Protein AF-A0A821FVT7-F1 (afdb_monomer_lite)

Radius of gyration: 19.62 Å; chains: 1; bounding box: 38×53×38 Å

Organism: NCBI:txid392030

Structure (mmCIF, N/CA/C/O backbone):
data_AF-A0A821FVT7-F1
#
_entry.id   AF-A0A821FVT7-F1
#
loop_
_atom_site.group_PDB
_atom_site.id
_atom_site.type_symbol
_atom_site.label_atom_id
_atom_site.label_alt_id
_atom_site.label_comp_id
_atom_site.label_asym_id
_atom_site.label_entity_id
_atom_site.label_seq_id
_atom_site.pdbx_PDB_ins_code
_atom_site.Cartn_x
_atom_site.Cartn_y
_atom_site.Cartn_z
_atom_site.occupancy
_atom_site.B_iso_or_equiv
_atom_site.auth_seq_id
_atom_site.auth_comp_id
_atom_site.auth_asym_id
_atom_site.auth_atom_id
_atom_site.pdbx_PDB_model_num
ATOM 1 N N . TYR A 1 1 ? 6.615 44.039 0.720 1.00 39.78 1 TYR A N 1
ATOM 2 C CA . TYR A 1 1 ? 7.406 43.144 1.595 1.00 39.78 1 TYR A CA 1
ATOM 3 C C . TYR A 1 1 ? 6.484 42.044 2.105 1.00 39.78 1 TYR A C 1
ATOM 5 O O . TYR A 1 1 ? 5.319 42.352 2.275 1.00 39.78 1 TYR A O 1
ATOM 13 N N . TYR A 1 2 ? 6.974 40.816 2.317 1.00 38.00 2 TYR A N 1
ATOM 14 C CA . TYR A 1 2 ? 6.233 39.607 2.764 1.00 38.00 2 TYR A CA 1
ATOM 15 C C . TYR A 1 2 ? 5.730 38.623 1.686 1.00 38.00 2 TYR A C 1
ATOM 17 O O . TYR A 1 2 ? 4.616 38.129 1.762 1.00 38.00 2 TYR A O 1
ATOM 25 N N . LEU A 1 3 ? 6.593 38.256 0.733 1.00 36.34 3 LEU A N 1
ATOM 26 C CA . LEU A 1 3 ? 6.469 36.989 -0.021 1.00 36.34 3 LEU A CA 1
ATOM 27 C C . LEU A 1 3 ? 7.668 36.040 0.194 1.00 36.34 3 LEU A C 1
ATOM 29 O O . LEU A 1 3 ? 7.681 34.935 -0.328 1.00 36.34 3 LEU A O 1
ATOM 33 N N . GLY A 1 4 ? 8.661 36.447 0.995 1.00 38.94 4 GLY A N 1
ATOM 34 C CA . GLY A 1 4 ? 9.930 35.725 1.176 1.00 38.94 4 GLY A CA 1
ATOM 35 C C . GLY A 1 4 ? 10.145 35.080 2.549 1.00 38.94 4 GLY A C 1
ATOM 36 O O . GLY A 1 4 ? 11.285 34.809 2.892 1.00 38.94 4 GLY A O 1
ATOM 37 N N . LYS A 1 5 ? 9.103 34.888 3.374 1.00 42.59 5 LYS A N 1
ATOM 38 C CA . LY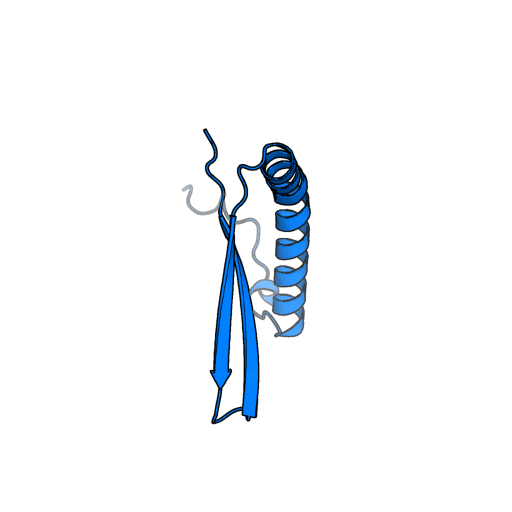S A 1 5 ? 9.254 34.283 4.719 1.00 42.59 5 LYS A CA 1
ATOM 39 C C . LYS A 1 5 ? 8.774 32.834 4.840 1.00 42.59 5 LYS A C 1
ATOM 41 O O . LYS A 1 5 ? 9.061 32.210 5.855 1.00 42.59 5 LYS A O 1
ATOM 46 N N . THR A 1 6 ? 8.079 32.295 3.838 1.00 48.06 6 THR A N 1
ATOM 47 C CA . THR A 1 6 ? 7.529 30.925 3.899 1.00 48.06 6 THR A CA 1
ATOM 48 C C . THR A 1 6 ? 8.438 29.881 3.250 1.00 48.06 6 THR A C 1
ATOM 50 O O . THR A 1 6 ? 8.273 28.692 3.494 1.00 48.06 6 THR A O 1
ATOM 53 N N . TYR A 1 7 ? 9.429 30.313 2.470 1.00 47.50 7 TYR A N 1
ATOM 54 C CA . TYR A 1 7 ? 10.419 29.437 1.855 1.00 47.50 7 TYR A CA 1
ATOM 55 C C . TYR A 1 7 ? 11.784 29.812 2.424 1.00 47.50 7 TYR A C 1
ATOM 57 O O . TYR A 1 7 ? 12.413 30.763 1.969 1.00 47.50 7 TYR A O 1
ATOM 65 N N . GLN A 1 8 ? 12.189 29.114 3.489 1.00 49.16 8 GLN A N 1
ATOM 66 C CA . GLN A 1 8 ? 13.585 29.086 3.927 1.00 49.16 8 GLN A CA 1
ATOM 67 C C . GLN A 1 8 ? 14.487 28.776 2.728 1.00 49.16 8 GLN A C 1
ATOM 69 O O . GLN A 1 8 ? 14.098 27.993 1.863 1.00 49.16 8 GLN A O 1
ATOM 74 N N . ASP A 1 9 ? 15.656 29.417 2.708 1.00 54.03 9 ASP A N 1
ATOM 75 C CA . ASP A 1 9 ? 16.692 29.385 1.673 1.00 54.03 9 ASP A CA 1
ATOM 76 C C . ASP A 1 9 ? 16.771 28.056 0.900 1.00 54.03 9 ASP A C 1
ATOM 78 O O . ASP A 1 9 ? 17.486 27.131 1.290 1.00 54.03 9 ASP A O 1
ATOM 82 N N . LEU A 1 10 ? 16.052 27.976 -0.224 1.00 54.25 10 LEU A N 1
ATOM 83 C CA . LEU A 1 10 ? 16.193 26.893 -1.193 1.00 54.25 10 LEU A CA 1
ATOM 84 C C . LEU A 1 10 ? 17.567 27.040 -1.842 1.00 54.25 10 LEU A C 1
ATOM 86 O O . LEU A 1 10 ? 17.819 27.985 -2.596 1.00 54.25 10 LEU A O 1
ATOM 90 N N . LYS A 1 11 ? 18.480 26.123 -1.527 1.00 53.03 11 LYS A N 1
ATOM 91 C CA . LYS A 1 11 ? 19.812 26.114 -2.131 1.00 53.03 11 LYS A CA 1
ATOM 92 C C . LYS A 1 11 ? 19.683 25.614 -3.566 1.00 53.03 11 LYS A C 1
ATOM 94 O O . LYS A 1 11 ? 18.836 24.783 -3.876 1.00 53.03 11 LYS A O 1
ATOM 99 N N . SER A 1 12 ? 20.557 26.065 -4.463 1.00 52.72 12 SER A N 1
ATOM 100 C CA . SER A 1 12 ? 20.583 25.598 -5.862 1.00 52.72 12 SER A CA 1
ATOM 101 C C . SER A 1 12 ? 20.738 24.073 -5.991 1.00 52.72 12 SER A C 1
ATOM 103 O O . SER A 1 12 ? 20.317 23.483 -6.982 1.0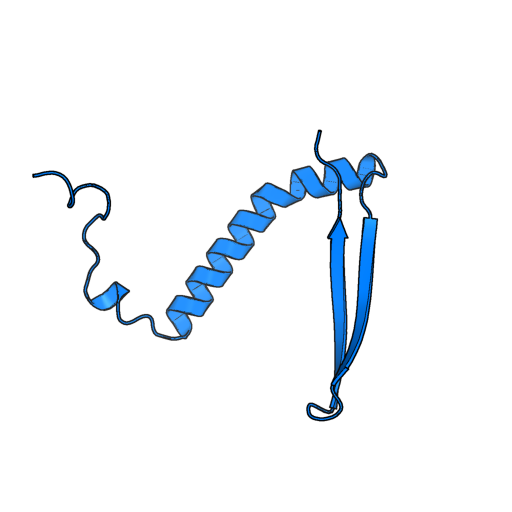0 52.72 12 SER A O 1
ATOM 105 N N . THR A 1 13 ? 21.279 23.419 -4.962 1.00 57.31 13 THR A N 1
ATOM 106 C CA . THR A 1 13 ? 21.359 21.960 -4.827 1.00 57.31 13 THR A CA 1
ATOM 107 C C . THR A 1 13 ? 20.009 21.282 -4.590 1.00 57.31 13 THR A C 1
ATOM 109 O O . THR A 1 13 ? 19.860 20.122 -4.956 1.00 57.31 13 THR A O 1
ATOM 112 N N . ASP A 1 14 ? 19.023 21.988 -4.031 1.00 53.25 14 ASP A N 1
ATOM 113 C CA . ASP A 1 14 ? 17.655 21.488 -3.832 1.00 53.25 14 ASP A CA 1
ATOM 114 C C . ASP A 1 14 ? 16.837 21.534 -5.135 1.00 53.25 14 ASP A C 1
ATOM 116 O O . ASP A 1 14 ? 15.829 20.846 -5.263 1.00 53.25 14 ASP A O 1
ATOM 120 N N . LEU A 1 15 ? 17.286 22.318 -6.125 1.00 54.66 15 LEU A N 1
ATOM 121 C CA . LEU A 1 15 ? 16.699 22.380 -7.469 1.00 54.66 15 LEU A CA 1
ATOM 122 C C . LEU A 1 15 ? 17.237 21.280 -8.394 1.00 54.66 15 LEU A C 1
ATOM 124 O O . LEU A 1 15 ? 16.562 20.870 -9.336 1.00 54.66 15 LEU A O 1
ATOM 128 N N . LEU A 1 16 ? 18.443 20.776 -8.119 1.00 53.47 16 LEU A N 1
ATOM 129 C CA . LEU A 1 16 ? 19.071 19.681 -8.857 1.00 53.47 16 LEU A CA 1
ATOM 130 C C . LEU A 1 16 ? 18.765 18.353 -8.162 1.00 53.47 16 LEU A C 1
ATOM 132 O O . LEU A 1 16 ? 19.655 17.672 -7.650 1.00 53.47 16 LEU A O 1
ATOM 136 N N . VAL A 1 17 ? 17.482 17.990 -8.104 1.00 54.09 17 VAL A N 1
ATOM 137 C CA . VAL A 1 17 ? 17.068 16.732 -7.480 1.00 54.09 17 VAL A CA 1
ATOM 138 C C . VAL A 1 17 ? 17.484 15.568 -8.380 1.00 54.09 17 VAL A C 1
ATOM 140 O O . VAL A 1 17 ? 16.803 15.199 -9.332 1.00 54.09 17 VAL A O 1
ATOM 143 N N . ILE A 1 18 ? 18.647 14.992 -8.085 1.00 58.38 18 ILE A N 1
ATOM 144 C CA . ILE A 1 18 ? 19.127 13.757 -8.710 1.00 58.38 18 ILE A CA 1
ATOM 145 C C . ILE A 1 18 ? 18.095 12.649 -8.407 1.00 58.38 18 ILE A C 1
ATOM 147 O O . ILE A 1 18 ? 17.537 12.644 -7.304 1.00 58.38 18 ILE A O 1
ATOM 151 N N . PRO A 1 19 ? 17.840 11.685 -9.317 1.00 61.47 19 PRO A N 1
ATOM 152 C CA . PRO A 1 19 ? 16.870 10.605 -9.092 1.00 61.47 19 PRO A CA 1
ATOM 153 C C . PRO A 1 19 ? 17.025 9.884 -7.742 1.00 61.47 19 PRO A C 1
ATOM 155 O O . PRO A 1 19 ? 16.043 9.464 -7.133 1.00 61.47 19 PRO A O 1
ATOM 158 N N . THR A 1 20 ? 18.252 9.807 -7.221 1.00 69.62 20 THR A N 1
ATOM 159 C CA . THR A 1 20 ? 18.562 9.249 -5.899 1.00 69.62 20 THR A CA 1
ATOM 160 C C . THR A 1 20 ? 18.015 10.090 -4.741 1.00 69.62 20 THR A C 1
ATOM 162 O O . THR A 1 20 ? 17.529 9.526 -3.763 1.00 69.62 20 THR A O 1
ATOM 165 N N . THR A 1 21 ? 18.052 11.420 -4.833 1.00 70.81 21 THR A N 1
ATOM 166 C CA . THR A 1 21 ? 17.482 12.332 -3.828 1.00 70.81 21 THR A CA 1
ATOM 167 C C . THR A 1 21 ? 15.955 12.299 -3.865 1.00 70.81 21 THR A C 1
ATOM 169 O O . THR A 1 21 ? 15.333 12.233 -2.808 1.00 70.81 21 THR A O 1
ATOM 172 N N . MET A 1 22 ? 15.340 12.245 -5.057 1.00 69.69 22 MET A N 1
ATOM 173 C CA . MET A 1 22 ? 13.885 12.059 -5.184 1.00 69.69 22 MET A CA 1
ATOM 174 C C . MET A 1 22 ? 13.439 10.748 -4.536 1.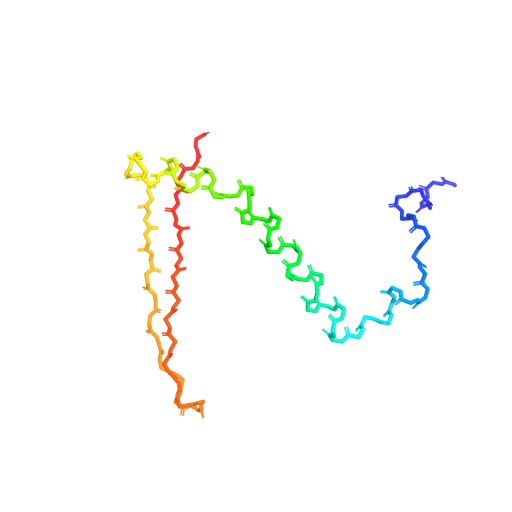00 69.69 22 MET A C 1
ATOM 176 O O . MET A 1 22 ? 12.541 10.757 -3.699 1.00 69.69 22 MET A O 1
ATOM 180 N N . ALA A 1 23 ? 14.106 9.635 -4.857 1.00 75.56 23 ALA A N 1
ATOM 181 C CA . ALA A 1 23 ? 13.788 8.332 -4.281 1.00 75.56 23 ALA A CA 1
ATOM 182 C C . ALA A 1 23 ? 13.920 8.327 -2.748 1.00 75.56 23 ALA A C 1
ATOM 184 O O . ALA A 1 23 ? 13.035 7.825 -2.057 1.00 75.56 23 ALA A O 1
ATOM 185 N N . LYS A 1 24 ? 14.981 8.942 -2.202 1.00 79.50 24 LYS A N 1
ATOM 186 C CA . LYS A 1 24 ? 15.171 9.085 -0.748 1.00 79.50 24 LYS A CA 1
ATOM 187 C C . LYS A 1 24 ? 14.055 9.898 -0.095 1.00 79.50 24 LYS A C 1
ATOM 189 O O . LYS A 1 24 ? 13.515 9.462 0.918 1.00 79.50 24 LYS A O 1
ATOM 194 N N . ASN A 1 25 ? 13.688 11.038 -0.677 1.00 81.38 25 ASN A N 1
ATOM 195 C CA . ASN A 1 25 ? 12.627 11.893 -0.144 1.00 81.38 25 ASN A CA 1
ATOM 196 C C . ASN A 1 25 ? 11.264 11.190 -0.196 1.00 81.38 25 ASN A C 1
ATOM 198 O O . ASN A 1 25 ? 10.512 11.239 0.775 1.00 81.38 25 ASN A O 1
ATOM 202 N N . VAL A 1 26 ? 10.967 10.480 -1.290 1.00 83.12 26 VAL A N 1
ATOM 203 C CA . VAL A 1 26 ? 9.749 9.667 -1.417 1.00 83.12 26 VAL A CA 1
ATOM 204 C C . VAL A 1 26 ? 9.726 8.564 -0.361 1.00 83.12 26 VAL A C 1
ATOM 206 O O . VAL A 1 26 ? 8.711 8.396 0.307 1.00 83.12 26 VAL A O 1
ATOM 209 N N . HIS A 1 27 ? 10.837 7.860 -0.133 1.00 83.69 27 HIS A N 1
ATOM 210 C CA . HIS A 1 27 ? 10.909 6.854 0.930 1.00 83.69 27 HIS A CA 1
ATOM 211 C C . HIS A 1 27 ? 10.677 7.444 2.322 1.00 83.69 27 HIS A C 1
ATOM 213 O O . HIS A 1 27 ? 9.883 6.901 3.085 1.00 83.69 27 HIS A O 1
ATOM 219 N N . GLN A 1 28 ? 11.310 8.572 2.647 1.00 87.31 28 GLN A N 1
ATOM 220 C CA . GLN A 1 28 ? 11.103 9.239 3.9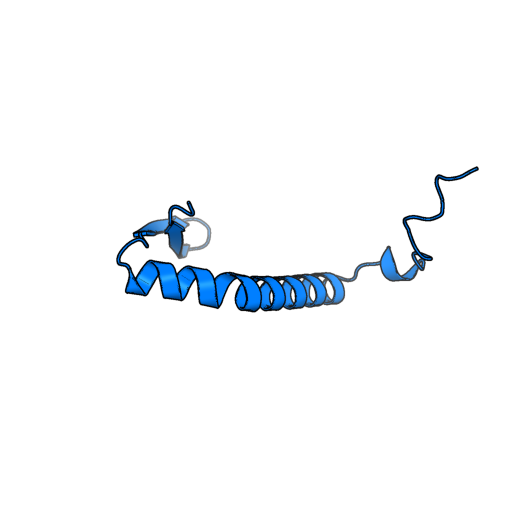36 1.00 87.31 28 GLN A CA 1
ATOM 221 C C . GLN A 1 28 ? 9.645 9.671 4.132 1.00 87.31 28 GLN A C 1
ATOM 223 O O . GLN A 1 28 ? 9.096 9.512 5.223 1.00 87.31 28 GLN A O 1
ATOM 228 N N . LEU A 1 29 ? 9.002 10.184 3.079 1.00 87.81 29 LEU A N 1
ATOM 229 C CA . LEU A 1 29 ? 7.580 10.519 3.105 1.00 87.81 29 LEU A CA 1
ATOM 230 C C . LEU A 1 29 ? 6.722 9.275 3.340 1.00 87.81 29 LEU A C 1
ATOM 232 O O . LEU A 1 29 ? 5.868 9.300 4.222 1.00 87.81 29 LEU A O 1
ATOM 236 N N . VAL A 1 30 ? 6.971 8.182 2.614 1.00 87.12 30 VAL A N 1
ATOM 237 C CA . VAL A 1 30 ? 6.233 6.919 2.769 1.00 87.12 30 VAL A CA 1
ATOM 238 C C . VAL A 1 30 ? 6.329 6.388 4.197 1.00 87.12 30 VAL A C 1
ATOM 240 O O . VAL A 1 30 ? 5.297 6.069 4.782 1.00 87.12 30 VAL A O 1
ATOM 243 N N . GLU A 1 31 ? 7.522 6.343 4.795 1.00 91.81 31 GLU A N 1
ATOM 244 C CA . GLU A 1 31 ? 7.675 5.866 6.176 1.00 91.81 31 GLU A CA 1
ATOM 245 C C . GLU A 1 31 ? 6.957 6.769 7.185 1.00 91.81 31 GLU A C 1
ATOM 247 O O . GLU A 1 31 ? 6.330 6.281 8.127 1.00 91.81 31 GLU A O 1
ATOM 252 N N . ARG A 1 32 ? 6.974 8.091 6.966 1.00 91.44 32 ARG A N 1
ATOM 253 C CA . ARG A 1 32 ? 6.238 9.039 7.810 1.00 91.44 32 ARG A CA 1
ATOM 254 C C . ARG A 1 32 ? 4.725 8.857 7.693 1.00 91.44 32 ARG A C 1
ATOM 256 O O . ARG A 1 32 ? 4.031 8.891 8.702 1.00 91.44 32 ARG A O 1
ATOM 263 N N . TYR A 1 33 ? 4.197 8.674 6.486 1.00 88.94 33 TYR A N 1
ATOM 264 C CA . TYR A 1 33 ? 2.770 8.405 6.308 1.00 88.94 33 TYR A CA 1
ATOM 265 C C . TYR A 1 33 ? 2.382 7.046 6.886 1.00 88.94 33 TYR A C 1
ATOM 267 O O . TYR A 1 33 ? 1.333 6.940 7.513 1.00 88.94 33 TYR A O 1
ATOM 275 N N . ARG A 1 34 ? 3.237 6.026 6.744 1.00 89.94 34 ARG A N 1
ATOM 276 C CA . ARG A 1 34 ? 2.994 4.701 7.318 1.00 89.94 34 ARG A CA 1
ATOM 277 C C . ARG A 1 34 ? 2.881 4.769 8.836 1.00 89.94 34 ARG A C 1
ATOM 279 O O . ARG A 1 34 ? 1.916 4.239 9.366 1.00 89.94 34 ARG A O 1
ATOM 286 N N . SER A 1 35 ? 3.796 5.451 9.526 1.00 91.94 35 SER A N 1
ATOM 287 C CA . SER A 1 35 ? 3.731 5.561 10.990 1.00 91.94 35 SER A CA 1
ATOM 288 C C . SER A 1 35 ? 2.498 6.325 11.485 1.00 91.94 35 SER A C 1
ATOM 290 O O . SER A 1 35 ? 1.964 5.993 12.540 1.00 91.94 35 SER A O 1
ATOM 292 N N . LEU A 1 36 ? 2.007 7.302 10.714 1.00 90.38 36 LEU A N 1
ATOM 293 C CA . LEU A 1 36 ? 0.775 8.038 11.021 1.00 90.38 36 LEU A CA 1
ATOM 294 C C . LEU A 1 36 ? -0.495 7.216 10.755 1.00 90.38 36 LEU A C 1
ATOM 296 O O . LEU A 1 36 ? -1.428 7.253 11.550 1.00 90.38 36 LEU A O 1
ATOM 300 N N . LEU A 1 37 ? -0.542 6.489 9.635 1.00 89.75 37 LEU A N 1
ATOM 301 C CA . LEU A 1 37 ? -1.725 5.743 9.200 1.00 89.75 37 LEU A CA 1
ATOM 302 C C . LEU A 1 37 ? -1.844 4.371 9.864 1.00 89.75 37 LEU A C 1
ATOM 304 O O . LEU A 1 37 ? -2.956 3.886 10.029 1.00 89.75 37 LEU A O 1
ATOM 308 N N . GLN A 1 38 ? -0.732 3.742 10.249 1.00 92.31 38 GLN A N 1
ATOM 309 C CA . GLN A 1 38 ? -0.722 2.409 10.850 1.00 92.31 38 GLN A CA 1
ATOM 310 C C . GLN A 1 38 ? -1.678 2.266 12.046 1.00 92.31 38 GLN A C 1
ATOM 312 O O . GLN A 1 38 ? -2.491 1.347 11.998 1.00 92.31 38 GLN A O 1
ATOM 317 N N . PRO A 1 39 ? -1.654 3.127 13.085 1.00 91.81 39 PRO A N 1
ATOM 318 C CA . PRO A 1 39 ? -2.582 2.979 14.206 1.00 91.81 39 PRO A CA 1
ATOM 319 C C . PRO A 1 39 ? -4.047 3.114 13.768 1.00 91.81 39 PRO A C 1
ATOM 321 O O . PRO A 1 39 ? -4.875 2.322 14.203 1.00 91.81 39 PRO A O 1
ATOM 324 N N . LEU A 1 40 ? -4.346 4.045 12.853 1.00 89.88 40 LEU A N 1
ATOM 325 C CA . LEU A 1 40 ? -5.697 4.254 12.323 1.00 89.88 40 LEU A CA 1
ATOM 326 C C . LEU A 1 40 ? -6.188 3.021 11.559 1.00 89.88 40 LEU A C 1
ATOM 328 O O . LEU A 1 40 ? -7.289 2.541 11.791 1.00 89.88 40 LEU A O 1
ATOM 332 N N . VAL A 1 41 ? -5.365 2.477 10.663 1.00 90.25 41 VAL A N 1
ATOM 333 C CA . VAL A 1 41 ? -5.728 1.293 9.874 1.00 90.25 41 VAL A CA 1
ATOM 334 C C . VAL A 1 41 ? -5.910 0.072 10.776 1.00 90.25 41 VAL A C 1
ATOM 336 O O . VAL A 1 41 ? -6.867 -0.674 10.579 1.00 90.25 41 VAL A O 1
ATOM 339 N N . THR A 1 42 ? -5.042 -0.121 11.775 1.00 91.56 42 THR A N 1
ATOM 340 C CA . THR A 1 42 ? -5.162 -1.226 12.738 1.00 91.56 42 THR A CA 1
ATOM 341 C C . THR A 1 42 ? -6.444 -1.116 13.559 1.00 91.56 42 THR A C 1
ATOM 343 O O . THR A 1 42 ? -7.181 -2.091 13.650 1.00 91.56 42 THR A O 1
ATOM 346 N N . GLU A 1 43 ? -6.767 0.070 14.081 1.00 92.31 43 GLU A N 1
ATOM 347 C CA . GLU A 1 43 ? -8.013 0.307 14.820 1.00 92.31 43 GLU A CA 1
ATOM 348 C C . GLU A 1 43 ? -9.247 -0.005 13.959 1.00 92.31 43 GLU A C 1
ATOM 350 O O . GLU A 1 43 ? -10.184 -0.668 14.405 1.00 92.31 43 GLU A O 1
ATOM 355 N N . GLN A 1 44 ? -9.262 0.437 12.699 1.00 92.00 44 GLN A N 1
ATOM 356 C CA . GLN A 1 44 ? -10.379 0.147 11.797 1.00 92.00 44 GLN A CA 1
ATOM 357 C C . GLN A 1 44 ? -10.458 -1.341 11.433 1.00 92.00 44 GLN A C 1
ATOM 359 O O . GLN A 1 44 ? -11.560 -1.866 11.269 1.00 92.00 44 GLN A O 1
ATOM 364 N N . ALA A 1 45 ? -9.322 -2.036 11.339 1.00 90.94 45 ALA A N 1
ATOM 365 C CA . ALA A 1 45 ? -9.286 -3.480 11.131 1.00 90.94 45 ALA A CA 1
ATOM 366 C C . ALA A 1 45 ? -9.867 -4.243 12.332 1.00 90.94 45 ALA A C 1
ATOM 368 O O . ALA A 1 45 ? -10.722 -5.105 12.144 1.00 90.94 45 ALA A O 1
ATOM 369 N N . GLU A 1 46 ? -9.463 -3.893 13.557 1.00 93.50 46 GLU A N 1
ATOM 370 C CA . GLU A 1 46 ? -9.968 -4.500 14.799 1.00 93.50 46 GLU A CA 1
ATOM 371 C C . GLU A 1 46 ? -11.478 -4.284 14.976 1.00 93.50 46 GLU A C 1
ATOM 373 O O . GLU A 1 46 ? -12.192 -5.176 15.436 1.00 93.50 46 GLU A O 1
ATOM 378 N N . ASN A 1 47 ? -11.987 -3.132 14.534 1.00 92.88 47 ASN A N 1
ATOM 379 C CA . ASN A 1 47 ? -13.413 -2.808 14.555 1.00 92.88 47 ASN A CA 1
ATOM 380 C C . ASN A 1 47 ? -14.217 -3.401 13.380 1.00 92.88 47 ASN A C 1
ATOM 382 O O . ASN A 1 47 ? -15.418 -3.153 13.286 1.00 92.88 47 ASN A O 1
ATOM 386 N N . ASN A 1 48 ? -13.599 -4.188 12.489 1.00 89.56 48 ASN A N 1
ATOM 387 C CA . ASN A 1 48 ? -14.216 -4.711 11.257 1.00 89.56 48 ASN A CA 1
ATOM 388 C C . ASN A 1 48 ? -14.777 -3.614 10.324 1.00 89.56 48 ASN A C 1
ATOM 390 O O . ASN A 1 48 ? -15.729 -3.839 9.577 1.00 89.56 48 ASN A O 1
ATOM 394 N N . CYS A 1 49 ? -14.173 -2.426 10.350 1.00 92.06 49 CYS A N 1
ATOM 395 C CA . CYS A 1 49 ? -14.530 -1.264 9.529 1.00 92.06 49 CYS A CA 1
ATOM 396 C C . CYS A 1 49 ? -13.575 -1.057 8.340 1.00 92.06 49 CYS A C 1
ATOM 398 O O . CYS A 1 49 ? -13.667 -0.049 7.634 1.00 92.06 49 CYS A O 1
ATOM 400 N N . LEU A 1 50 ? -12.650 -1.995 8.122 1.00 92.50 50 LEU A N 1
ATOM 401 C CA . LEU A 1 50 ? -11.682 -1.975 7.033 1.00 92.50 50 LEU A CA 1
ATOM 402 C C . LEU A 1 50 ? -12.121 -2.910 5.901 1.00 92.50 50 LEU A C 1
ATOM 404 O O . LEU A 1 50 ? -12.366 -4.094 6.118 1.00 92.50 50 LEU A O 1
ATOM 408 N N . CYS A 1 51 ? -12.151 -2.391 4.677 1.00 92.94 51 CYS A N 1
ATOM 409 C CA . CYS A 1 51 ? -12.360 -3.166 3.461 1.00 92.94 51 CYS A CA 1
ATOM 410 C C . CYS A 1 51 ? -11.099 -3.119 2.592 1.00 92.94 51 CYS A C 1
ATOM 412 O O . CYS A 1 51 ? -10.525 -2.051 2.376 1.00 92.94 51 CYS A O 1
ATOM 414 N N . LEU A 1 52 ? -10.669 -4.275 2.088 1.00 93.06 52 LEU A N 1
ATOM 415 C CA . LEU A 1 52 ? -9.582 -4.383 1.119 1.00 93.06 52 LEU A CA 1
ATOM 416 C C . LEU A 1 52 ? -10.175 -4.670 -0.260 1.00 93.06 52 LEU A C 1
ATOM 418 O O . LEU A 1 52 ? -10.911 -5.639 -0.435 1.00 93.06 52 LEU A O 1
ATOM 422 N N . CYS A 1 53 ? -9.836 -3.837 -1.237 1.00 94.00 53 CYS A N 1
ATOM 423 C CA . CYS A 1 53 ? -10.254 -3.984 -2.624 1.00 94.00 53 CYS A CA 1
ATOM 424 C C . CYS A 1 53 ? -9.045 -4.429 -3.455 1.00 94.00 53 CYS A C 1
ATOM 426 O O . CYS A 1 53 ? -8.189 -3.587 -3.750 1.00 94.00 53 CYS A O 1
ATOM 428 N N . PRO A 1 54 ? -8.931 -5.730 -3.777 1.00 95.12 54 PRO A N 1
ATOM 429 C CA . PRO A 1 54 ? -7.915 -6.210 -4.694 1.00 95.12 54 PRO A CA 1
ATOM 430 C C . PRO A 1 54 ? -8.307 -5.899 -6.138 1.00 95.12 54 PRO A C 1
ATOM 432 O O . PRO A 1 54 ? -9.452 -6.121 -6.531 1.00 95.12 54 PRO A O 1
ATOM 435 N N . ASP A 1 55 ? -7.342 -5.439 -6.922 1.00 95.44 55 ASP A N 1
ATOM 436 C CA . ASP A 1 55 ? -7.450 -5.308 -8.369 1.00 95.44 55 ASP A CA 1
ATOM 437 C C . ASP A 1 55 ? -6.308 -6.088 -9.023 1.00 95.44 55 ASP A C 1
ATOM 439 O O . ASP A 1 55 ? -5.142 -5.948 -8.647 1.00 95.44 55 ASP A O 1
ATOM 443 N N . LEU A 1 56 ? -6.652 -6.981 -9.948 1.00 95.88 56 LEU A N 1
ATOM 444 C CA . LEU A 1 56 ? -5.697 -7.846 -10.629 1.00 95.88 56 LEU A CA 1
ATOM 445 C C . LEU A 1 56 ? -5.771 -7.578 -12.114 1.00 95.88 56 LEU A C 1
ATOM 447 O O . LEU A 1 56 ? -6.822 -7.732 -12.736 1.00 95.88 56 LEU A O 1
ATOM 451 N N . TRP A 1 57 ? -4.623 -7.278 -12.698 1.00 95.44 57 TRP A N 1
ATOM 452 C CA . TRP A 1 57 ? -4.537 -7.041 -14.123 1.00 95.44 57 TRP A CA 1
ATOM 453 C C . TRP A 1 57 ? -3.217 -7.556 -14.683 1.00 95.44 57 TRP A C 1
ATOM 455 O O . TRP A 1 57 ? -2.202 -7.678 -13.992 1.00 95.44 57 TRP A O 1
ATOM 465 N N . ASN A 1 58 ? -3.258 -7.920 -15.958 1.00 96.88 58 ASN A N 1
ATOM 466 C CA . ASN A 1 58 ? -2.100 -8.383 -16.702 1.00 96.88 58 ASN A CA 1
ATOM 467 C C . ASN A 1 58 ? -1.670 -7.278 -17.666 1.00 96.88 58 ASN A C 1
ATOM 469 O O . ASN A 1 58 ? -2.485 -6.756 -18.425 1.00 96.88 58 ASN A O 1
ATOM 473 N N . ASP A 1 59 ? -0.390 -6.931 -17.627 1.00 95.50 59 ASP A N 1
ATOM 474 C CA . ASP A 1 59 ? 0.242 -6.090 -18.632 1.00 95.50 59 ASP A CA 1
ATOM 475 C C . ASP A 1 59 ? 0.893 -6.983 -19.690 1.00 95.50 59 ASP A C 1
ATOM 477 O O . ASP A 1 59 ? 1.994 -7.515 -19.497 1.00 95.50 59 ASP A O 1
ATOM 481 N N . GLU A 1 60 ? 0.217 -7.127 -20.829 1.00 94.69 60 GLU A N 1
ATOM 482 C CA . GLU A 1 60 ? 0.681 -7.965 -21.935 1.00 94.69 60 GLU A CA 1
ATOM 483 C C . GLU A 1 60 ? 1.998 -7.460 -22.547 1.00 94.69 60 GLU A C 1
ATOM 485 O O . GLU A 1 60 ? 2.819 -8.257 -23.010 1.00 94.69 60 GLU A O 1
ATOM 490 N N . TYR A 1 61 ? 2.241 -6.145 -22.519 1.00 96.50 61 TYR A N 1
ATOM 491 C CA . TYR A 1 61 ? 3.457 -5.542 -23.063 1.00 96.50 61 TYR A CA 1
ATOM 492 C C . TYR A 1 61 ? 4.657 -5.803 -22.149 1.00 96.50 61 TYR A C 1
ATOM 494 O O . TYR A 1 61 ? 5.729 -6.204 -22.611 1.00 96.50 61 TYR A O 1
ATOM 502 N N . ARG A 1 62 ? 4.476 -5.620 -20.837 1.00 93.25 62 ARG A N 1
ATOM 503 C CA . ARG A 1 62 ? 5.519 -5.881 -19.833 1.00 93.25 62 ARG A CA 1
ATOM 504 C C . ARG A 1 62 ? 5.639 -7.354 -19.455 1.00 93.25 62 ARG A C 1
ATOM 506 O O . ARG A 1 62 ? 6.595 -7.712 -18.770 1.00 93.25 62 ARG A O 1
ATOM 513 N N . LYS A 1 63 ? 4.706 -8.200 -19.910 1.00 94.75 63 LYS A N 1
ATOM 514 C CA . LYS A 1 63 ? 4.589 -9.622 -19.550 1.00 94.75 63 LYS A CA 1
ATOM 515 C C . LYS A 1 63 ? 4.576 -9.818 -18.032 1.00 94.75 63 LYS A C 1
ATOM 517 O O . LYS A 1 63 ? 5.225 -10.723 -17.507 1.00 94.75 63 LYS A O 1
ATOM 522 N N . ALA A 1 64 ? 3.869 -8.936 -17.334 1.00 94.56 64 ALA A N 1
ATOM 523 C CA . ALA A 1 64 ? 3.812 -8.896 -15.881 1.00 94.56 64 ALA A CA 1
ATOM 524 C C . ALA A 1 64 ? 2.360 -8.952 -15.407 1.00 94.56 64 ALA A C 1
ATOM 526 O O . ALA A 1 64 ? 1.468 -8.393 -16.037 1.00 94.56 64 ALA A O 1
ATOM 527 N N . ASN A 1 65 ? 2.136 -9.617 -14.276 1.00 95.06 65 ASN A N 1
ATOM 528 C CA . ASN A 1 65 ? 0.865 -9.557 -13.566 1.00 95.06 65 ASN A CA 1
ATOM 529 C C . ASN A 1 65 ? 1.016 -8.583 -12.402 1.00 95.06 65 ASN A C 1
ATOM 531 O O . ASN A 1 65 ? 1.995 -8.663 -11.656 1.00 95.06 65 ASN A O 1
ATOM 535 N N . TYR A 1 66 ? 0.042 -7.701 -12.247 1.00 95.44 66 TYR A N 1
ATOM 536 C CA . TYR A 1 66 ? -0.029 -6.734 -11.167 1.00 95.44 66 TYR A CA 1
ATOM 537 C C . TYR A 1 66 ? -1.187 -7.099 -10.238 1.00 95.44 66 TYR A C 1
ATOM 539 O O . TYR A 1 66 ? -2.244 -7.552 -10.680 1.00 95.44 66 TYR A O 1
ATOM 547 N N . LEU A 1 67 ? -0.945 -6.937 -8.940 1.00 94.50 67 LEU A N 1
ATOM 548 C CA . LEU A 1 67 ? -1.947 -7.039 -7.890 1.00 94.50 67 LEU A CA 1
ATOM 549 C C . LEU A 1 67 ? -1.887 -5.741 -7.096 1.00 94.50 67 LEU A C 1
ATOM 551 O O . LEU A 1 67 ? -0.939 -5.520 -6.339 1.00 94.50 67 LEU A O 1
ATOM 555 N N . ASP A 1 68 ? -2.908 -4.918 -7.266 1.00 94.62 68 ASP A N 1
ATOM 556 C CA . ASP A 1 68 ? -3.102 -3.708 -6.491 1.00 94.62 68 ASP A CA 1
ATOM 557 C C . ASP A 1 68 ? -4.036 -4.012 -5.316 1.00 94.62 68 ASP A C 1
ATOM 559 O O . ASP A 1 68 ? -5.025 -4.733 -5.442 1.00 94.62 68 ASP A O 1
ATOM 563 N N . LEU A 1 69 ? -3.703 -3.490 -4.136 1.00 92.81 69 LEU A N 1
ATOM 564 C CA . LEU A 1 69 ? -4.489 -3.661 -2.916 1.00 92.81 69 LEU A CA 1
ATOM 565 C C . LEU A 1 69 ? -4.809 -2.284 -2.345 1.00 92.81 69 LEU A C 1
ATOM 567 O O . LEU A 1 69 ? -3.913 -1.579 -1.881 1.00 92.81 69 LEU A O 1
ATOM 571 N N . THR A 1 70 ? -6.089 -1.914 -2.347 1.00 93.94 70 THR A N 1
ATOM 572 C CA . THR A 1 70 ? -6.545 -0.641 -1.774 1.00 93.94 70 THR A CA 1
ATOM 573 C C . THR A 1 70 ? -7.285 -0.877 -0.465 1.00 93.94 70 THR A C 1
ATOM 575 O O . THR A 1 70 ? -8.241 -1.648 -0.422 1.00 93.94 70 THR A O 1
ATOM 578 N N . ALA A 1 71 ? -6.859 -0.199 0.599 1.00 91.25 71 ALA A N 1
ATOM 579 C CA . ALA A 1 71 ? -7.513 -0.226 1.902 1.00 91.25 71 ALA A CA 1
ATOM 580 C C . ALA A 1 71 ? -8.489 0.949 2.045 1.00 91.25 71 ALA A C 1
ATOM 582 O O . ALA A 1 71 ? -8.076 2.106 2.001 1.00 91.25 71 ALA A O 1
ATOM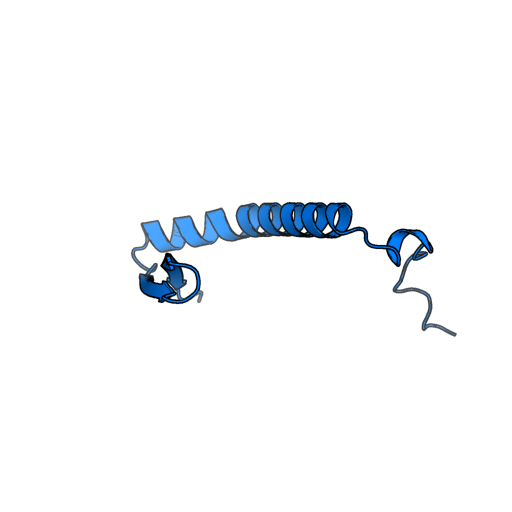 583 N N . ASN A 1 72 ? -9.771 0.645 2.239 1.00 92.25 72 ASN A N 1
ATOM 584 C CA . ASN A 1 72 ? -10.854 1.611 2.391 1.00 92.25 72 ASN A CA 1
ATOM 585 C C . ASN A 1 72 ? -11.481 1.477 3.782 1.00 92.25 72 ASN A C 1
ATOM 587 O O . ASN A 1 72 ? -11.860 0.382 4.193 1.00 92.25 72 ASN A O 1
ATOM 591 N N . TYR A 1 73 ? -11.621 2.590 4.493 1.00 89.06 73 TYR A N 1
ATOM 592 C CA . TYR A 1 73 ?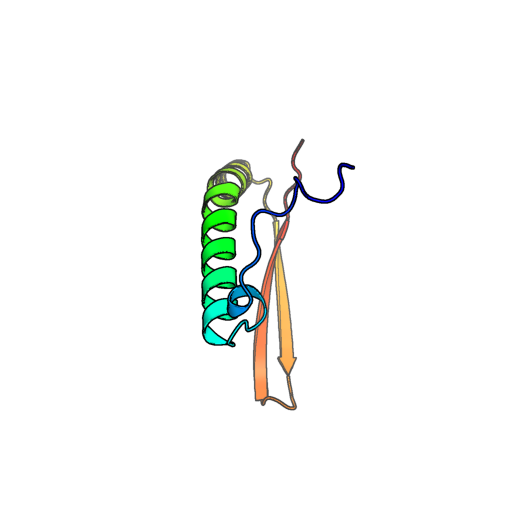 -12.319 2.662 5.775 1.00 89.06 73 TYR A CA 1
ATOM 593 C C . TYR A 1 73 ? -13.006 4.022 5.907 1.00 89.06 73 TYR A C 1
ATOM 595 O O . TYR A 1 73 ? -12.566 5.009 5.313 1.00 89.06 73 TYR A O 1
ATOM 603 N N . PHE A 1 74 ? -14.087 4.083 6.683 1.00 79.56 74 PHE A N 1
ATOM 604 C CA . PHE A 1 74 ? -14.777 5.337 6.976 1.00 79.56 74 PHE A CA 1
ATOM 605 C C . PHE A 1 74 ? -14.320 5.871 8.329 1.00 79.56 74 PHE A C 1
ATOM 607 O O . PHE A 1 74 ? -14.536 5.237 9.357 1.00 79.56 74 PHE A O 1
ATOM 614 N N . TYR A 1 75 ? -13.708 7.052 8.322 1.00 68.69 75 TYR A N 1
ATOM 615 C CA . TYR A 1 75 ? -13.387 7.792 9.538 1.00 68.69 75 TYR A CA 1
ATOM 616 C C . TYR A 1 75 ? -14.564 8.719 9.881 1.00 68.69 75 TYR A C 1
ATOM 618 O O . TYR A 1 75 ? -15.035 9.446 9.003 1.00 68.69 75 TYR A O 1
ATOM 626 N N . LYS A 1 76 ? -15.075 8.646 11.115 1.00 60.16 76 LYS A N 1
ATOM 627 C CA . LYS A 1 76 ? -16.158 9.510 11.616 1.00 60.16 76 LYS A CA 1
ATOM 628 C C . LYS A 1 76 ? -15.618 10.785 12.245 1.00 60.16 76 LYS A C 1
ATOM 630 O O . LYS A 1 76 ? -14.589 10.699 12.946 1.00 60.16 76 LYS A O 1
#

Secondary structure (DSSP, 8-state):
--SSSSS----HHHHS--HHHHHHHHHHHHHHHHHHHHHHHHHHHHTT-EEEEEEEEEETTTTEEEEEEEEEE---

Sequence (76 aa):
YYLGKTYQDLKSTDLLVIPTTMAKNVHQLVERYRSLLQPLVTEQAENNCLCLCPDLWNDEYRKANYLDLTANYFYK

Foldseek 3Di:
DPPPDPDDDDDVVNVVCDVVNVVVVVVVVVVVVCVVCVVVLVVCVVVVQKDKDWDWDADPVVRDIDIDIDIDGDDD

pLDDT: mean 79.26, std 18.69, range [36.34, 96.88]